Protein AF-A0A954P7A6-F1 (afdb_monomer_lite)

pLDDT: mean 87.01, std 13.82, range [42.19, 97.94]

Radius of gyration: 20.1 Å; chains: 1; bounding box: 45×24×62 Å

Foldseek 3Di:
DDDDPPPVLVVQQDALQVQLQVQLVVLLVVLVVLLVCLVPPDPVVNQVVVCVVVPPDRCVVPDDSDDPPVVSVVVSVCSSNVRSVVRSVVSVVSNVVSPPDD

Secondary structure (DSSP, 8-state):
------HHHHHTPPPHHHHHHHHHHHHHHHHHHHHHHHHHS-HHHHHHHHHHHSTT---TTT--S---HHHHHHHHHHHHHHHHHHHHHHHHHHHHHTS---

Structure (mmCIF, N/CA/C/O backbone):
data_AF-A0A954P7A6-F1
#
_entry.id   AF-A0A954P7A6-F1
#
loop_
_atom_site.group_PDB
_atom_site.id
_atom_site.type_symbol
_atom_site.label_atom_id
_atom_site.label_alt_id
_atom_site.label_comp_id
_atom_site.label_asym_id
_atom_site.label_entity_id
_atom_site.label_seq_id
_atom_site.pdbx_PDB_ins_code
_atom_site.Cartn_x
_atom_site.Cartn_y
_atom_site.Cartn_z
_atom_site.occupancy
_atom_site.B_iso_or_equiv
_atom_site.auth_seq_id
_atom_site.auth_comp_id
_atom_site.auth_asym_id
_atom_site.auth_atom_id
_atom_site.pdbx_PDB_model_num
ATOM 1 N N . MET A 1 1 ? 24.687 7.520 -44.268 1.00 42.19 1 MET A N 1
ATOM 2 C CA . MET A 1 1 ? 23.762 6.451 -43.843 1.00 42.19 1 MET A CA 1
ATOM 3 C C . MET A 1 1 ? 23.783 6.420 -42.325 1.00 42.19 1 MET A C 1
ATOM 5 O O . MET A 1 1 ? 24.667 5.797 -41.760 1.00 42.19 1 MET A O 1
ATOM 9 N N . ASP A 1 2 ? 22.887 7.163 -41.678 1.00 47.62 2 ASP A N 1
ATOM 10 C CA . ASP A 1 2 ? 22.708 7.125 -40.222 1.00 47.62 2 ASP A CA 1
ATOM 11 C C . ASP A 1 2 ? 21.307 6.573 -39.965 1.00 47.62 2 ASP A C 1
ATOM 13 O O . ASP A 1 2 ? 20.300 7.267 -40.091 1.00 47.62 2 ASP A O 1
ATOM 17 N N . ASN A 1 3 ? 21.246 5.257 -39.781 1.00 54.75 3 ASN A N 1
ATOM 18 C CA . ASN A 1 3 ? 20.009 4.531 -39.558 1.00 54.75 3 ASN A CA 1
ATOM 19 C C . ASN A 1 3 ? 19.964 4.210 -38.067 1.00 54.75 3 ASN A C 1
ATOM 21 O O . ASN A 1 3 ? 20.466 3.179 -37.622 1.00 54.75 3 ASN A O 1
ATOM 25 N N . LYS A 1 4 ? 19.418 5.142 -37.284 1.00 49.25 4 LYS A N 1
ATOM 26 C CA . LYS A 1 4 ? 19.265 5.005 -35.838 1.00 49.25 4 LYS A CA 1
ATOM 27 C C . LYS A 1 4 ? 17.823 4.606 -35.491 1.00 49.25 4 LYS A C 1
ATOM 29 O O . LYS A 1 4 ? 17.022 5.483 -35.173 1.00 49.25 4 LYS A O 1
ATOM 34 N N . PRO A 1 5 ? 17.452 3.312 -35.454 1.00 54.59 5 PRO A N 1
ATOM 35 C CA . PRO A 1 5 ? 16.194 2.892 -34.850 1.00 54.59 5 PRO A CA 1
ATOM 36 C C . PRO A 1 5 ? 16.406 2.697 -33.338 1.00 54.59 5 PRO A C 1
ATOM 38 O O . PRO A 1 5 ? 16.395 1.576 -32.844 1.00 54.59 5 PRO A O 1
ATOM 41 N N . THR A 1 6 ? 16.653 3.767 -32.571 1.00 56.41 6 THR A N 1
ATOM 42 C CA . THR A 1 6 ? 16.922 3.646 -31.106 1.00 56.41 6 THR A CA 1
ATOM 43 C C . THR A 1 6 ? 15.838 4.252 -30.213 1.00 56.41 6 THR A C 1
ATOM 45 O O . THR A 1 6 ? 15.925 4.202 -28.986 1.00 56.41 6 THR A O 1
ATOM 48 N N . ASN A 1 7 ? 14.797 4.820 -30.814 1.00 56.72 7 ASN A N 1
ATOM 49 C CA . ASN A 1 7 ? 13.897 5.743 -30.129 1.00 56.72 7 ASN A CA 1
ATOM 50 C C . ASN A 1 7 ? 12.714 4.994 -29.496 1.00 56.72 7 ASN A C 1
ATOM 52 O O . ASN A 1 7 ? 12.309 5.322 -28.389 1.00 56.72 7 ASN A O 1
ATOM 56 N N . ALA A 1 8 ? 12.193 3.964 -30.171 1.00 55.81 8 ALA A N 1
ATOM 57 C CA . ALA A 1 8 ? 10.956 3.292 -29.765 1.00 55.81 8 ALA A CA 1
ATOM 58 C C . ALA A 1 8 ? 11.153 2.239 -28.655 1.00 55.81 8 ALA A C 1
ATOM 60 O O . ALA A 1 8 ? 10.313 2.095 -27.769 1.00 55.81 8 ALA A O 1
ATOM 61 N N . PHE A 1 9 ? 12.277 1.513 -28.656 1.00 56.31 9 PHE A N 1
ATOM 62 C CA . PHE A 1 9 ? 12.554 0.498 -27.626 1.00 56.31 9 PHE A CA 1
ATOM 63 C C . PHE A 1 9 ? 12.978 1.107 -26.283 1.00 56.31 9 PHE A C 1
ATOM 65 O O . PHE A 1 9 ? 12.717 0.527 -25.230 1.00 56.31 9 PHE A O 1
ATOM 72 N N . THR A 1 10 ? 13.597 2.289 -26.301 1.00 59.00 10 THR A N 1
ATOM 73 C CA . THR A 1 10 ? 13.986 3.006 -25.078 1.00 59.00 10 THR A CA 1
ATOM 74 C C . THR A 1 10 ? 12.764 3.597 -24.369 1.00 59.00 10 THR A C 1
ATOM 76 O O . THR A 1 10 ? 12.712 3.582 -23.142 1.00 59.00 10 THR A O 1
ATOM 79 N N . SER A 1 11 ? 11.751 4.050 -25.120 1.00 60.44 11 SER A N 1
ATOM 80 C CA . SER A 1 11 ? 10.515 4.612 -24.558 1.00 60.44 11 SER A CA 1
ATOM 81 C C . SER A 1 11 ? 9.581 3.576 -23.927 1.00 60.44 11 SER A C 1
ATOM 83 O O . SER A 1 11 ? 8.773 3.947 -23.084 1.00 60.44 11 SER A O 1
ATOM 85 N N . LEU A 1 12 ? 9.685 2.293 -24.298 1.00 72.81 12 LEU A N 1
ATOM 86 C CA . LEU A 1 12 ? 8.866 1.223 -23.708 1.00 72.81 12 LEU A CA 1
ATOM 87 C C . LEU A 1 12 ? 9.456 0.626 -22.420 1.00 72.81 12 LEU A C 1
ATOM 89 O O . LEU A 1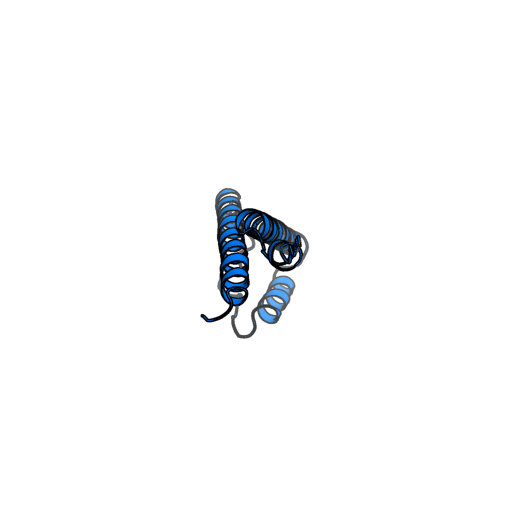 12 ? 8.781 -0.143 -21.742 1.00 72.81 12 LEU A O 1
ATOM 93 N N . ARG A 1 13 ? 10.705 0.951 -22.058 1.00 82.62 13 ARG A N 1
ATOM 94 C CA . ARG A 1 13 ? 11.308 0.426 -20.826 1.00 82.62 13 ARG A CA 1
ATOM 95 C C . ARG A 1 13 ? 10.746 1.128 -19.598 1.00 82.62 13 ARG A C 1
ATOM 97 O O . ARG A 1 13 ? 10.957 2.325 -19.394 1.00 82.62 13 ARG A O 1
ATOM 104 N N . LEU A 1 14 ? 10.128 0.356 -18.712 1.00 89.81 14 LEU A N 1
ATOM 105 C CA . LEU A 1 14 ? 9.699 0.856 -17.412 1.00 89.81 14 LEU A CA 1
ATOM 106 C C . LEU A 1 14 ? 10.888 0.834 -16.452 1.00 89.81 14 LEU A C 1
ATOM 108 O O . LEU A 1 14 ? 11.593 -0.163 -16.315 1.00 89.81 14 LEU A O 1
ATOM 112 N N . SER A 1 15 ? 11.123 1.940 -15.757 1.00 93.06 15 SER A N 1
ATOM 113 C CA . SER A 1 15 ? 12.137 1.991 -14.701 1.00 93.06 15 SER A CA 1
ATOM 114 C C . SER A 1 15 ? 11.611 1.281 -13.444 1.00 93.06 15 SER A C 1
ATOM 116 O O . SER A 1 15 ? 10.595 1.735 -12.902 1.00 93.06 15 SER A O 1
ATOM 118 N N . PRO A 1 16 ? 12.306 0.260 -12.919 1.00 93.06 16 PRO A N 1
ATOM 119 C CA . PRO A 1 16 ? 11.850 -0.458 -11.729 1.00 93.06 16 PRO A CA 1
ATOM 120 C C . PRO A 1 16 ? 11.679 0.445 -10.511 1.00 93.06 16 PRO A C 1
ATOM 122 O O . PRO A 1 16 ? 10.653 0.383 -9.850 1.00 93.06 16 PRO A O 1
ATOM 125 N N . ILE A 1 17 ? 12.621 1.367 -10.285 1.00 94.12 17 ILE A N 1
ATOM 126 C CA . ILE A 1 17 ? 12.589 2.271 -9.127 1.00 94.12 17 ILE A CA 1
ATOM 127 C C . ILE A 1 17 ? 11.378 3.207 -9.177 1.00 94.12 17 ILE A C 1
ATOM 129 O O . ILE A 1 17 ? 10.671 3.325 -8.182 1.00 94.12 17 ILE A O 1
ATOM 133 N N . ARG A 1 18 ? 11.107 3.862 -10.320 1.00 93.88 18 ARG A N 1
ATOM 134 C CA . ARG A 1 18 ? 9.963 4.790 -10.403 1.00 93.88 18 ARG A CA 1
ATOM 135 C C . ARG A 1 18 ? 8.638 4.039 -10.270 1.00 93.88 18 ARG A C 1
ATOM 137 O O . ARG A 1 18 ? 7.781 4.496 -9.529 1.00 93.88 18 ARG A O 1
ATOM 144 N N . LEU A 1 19 ? 8.491 2.879 -10.925 1.00 95.75 19 LEU A N 1
ATOM 145 C CA . LEU A 1 19 ? 7.253 2.097 -10.829 1.00 95.75 19 LEU A CA 1
ATOM 146 C C . LEU A 1 19 ? 7.050 1.528 -9.421 1.00 95.75 19 LEU A C 1
ATOM 148 O O . LEU A 1 19 ? 5.942 1.588 -8.898 1.00 95.75 19 LEU A O 1
ATOM 152 N N . GLY A 1 20 ? 8.119 1.038 -8.791 1.00 96.38 20 GLY A N 1
ATOM 153 C CA . GLY A 1 20 ? 8.105 0.613 -7.398 1.00 96.38 20 GLY A CA 1
ATOM 154 C C . GLY A 1 20 ? 7.682 1.745 -6.467 1.00 96.38 20 GLY A C 1
ATOM 155 O O . GLY A 1 20 ? 6.718 1.595 -5.726 1.00 96.38 20 GLY A O 1
ATOM 156 N N . LEU A 1 21 ? 8.320 2.914 -6.552 1.00 96.62 21 LEU A N 1
ATOM 157 C CA . LEU A 1 21 ? 7.967 4.057 -5.707 1.00 96.62 21 LEU A CA 1
ATOM 158 C C . LEU A 1 21 ? 6.494 4.469 -5.881 1.00 96.62 21 LEU A C 1
ATOM 160 O O . LEU A 1 21 ? 5.795 4.677 -4.892 1.00 96.62 21 LEU A O 1
ATOM 164 N N . SER A 1 22 ? 6.004 4.536 -7.124 1.00 97.06 22 SER A N 1
ATOM 165 C CA . SER A 1 22 ? 4.604 4.864 -7.421 1.00 97.06 22 SER A CA 1
ATOM 166 C C . SER A 1 22 ? 3.628 3.822 -6.875 1.00 97.06 22 SER A C 1
ATOM 168 O O . SER A 1 22 ? 2.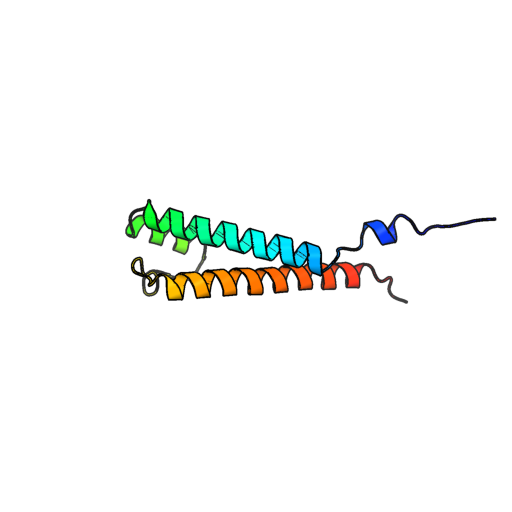612 4.185 -6.282 1.00 97.06 22 SER A O 1
ATOM 170 N N . PHE A 1 23 ? 3.923 2.531 -7.038 1.00 97.50 23 PHE A N 1
ATOM 171 C CA . PHE A 1 23 ? 3.047 1.465 -6.556 1.00 97.50 23 PHE A CA 1
ATOM 172 C C . PHE A 1 23 ? 3.051 1.382 -5.023 1.00 97.50 23 PHE A C 1
ATOM 174 O O . PHE A 1 23 ? 1.991 1.263 -4.414 1.00 97.50 23 PHE A O 1
ATOM 181 N N . GLY A 1 24 ? 4.214 1.541 -4.386 1.00 96.75 24 GLY A N 1
ATOM 182 C CA . GLY A 1 24 ? 4.330 1.643 -2.930 1.00 96.75 24 GLY A CA 1
ATOM 183 C C . GLY A 1 24 ? 3.551 2.835 -2.369 1.00 96.75 24 GLY A C 1
ATOM 184 O O . GLY A 1 24 ? 2.776 2.675 -1.427 1.00 96.75 24 GLY A O 1
ATOM 185 N N . ALA A 1 25 ? 3.682 4.018 -2.980 1.00 97.44 25 ALA A N 1
ATOM 186 C CA . ALA A 1 25 ? 2.920 5.207 -2.590 1.00 97.44 25 ALA A CA 1
ATOM 187 C C . ALA A 1 25 ? 1.404 5.014 -2.776 1.00 97.44 25 ALA A C 1
ATOM 189 O O . ALA A 1 25 ? 0.619 5.415 -1.920 1.00 97.44 25 ALA A O 1
ATOM 190 N N . THR A 1 26 ? 0.986 4.342 -3.851 1.00 97.69 26 THR A N 1
ATOM 191 C CA . THR A 1 26 ? -0.426 3.983 -4.068 1.00 97.69 26 THR A CA 1
ATOM 192 C C . THR A 1 26 ? -0.928 3.035 -2.975 1.00 97.69 26 THR A C 1
ATOM 194 O O . THR A 1 26 ? -2.020 3.230 -2.447 1.00 97.69 26 THR A O 1
ATOM 197 N N . GLY A 1 27 ? -0.109 2.058 -2.572 1.00 97.00 27 GLY A N 1
ATOM 198 C CA . GLY A 1 27 ? -0.405 1.169 -1.448 1.00 97.00 27 GLY A CA 1
ATOM 199 C C . GLY A 1 27 ? -0.588 1.921 -0.126 1.00 97.00 27 GLY A C 1
ATOM 200 O O . GLY A 1 27 ? -1.525 1.636 0.613 1.00 97.00 27 GLY A O 1
ATOM 201 N N . VAL A 1 28 ? 0.242 2.934 0.141 1.00 97.19 28 VAL A N 1
ATOM 202 C CA . VAL A 1 28 ? 0.091 3.831 1.303 1.00 97.19 28 VAL A CA 1
ATOM 203 C C . VAL A 1 28 ? -1.242 4.574 1.268 1.00 97.19 28 VAL A C 1
ATOM 205 O O . VAL A 1 28 ? -1.955 4.588 2.268 1.00 97.19 28 VAL A O 1
ATOM 208 N N . VAL A 1 29 ? -1.614 5.153 0.123 1.00 97.56 29 VAL A N 1
ATOM 209 C CA . VAL A 1 29 ? -2.907 5.841 -0.031 1.00 97.56 29 VAL A CA 1
ATOM 210 C C . VAL A 1 29 ? -4.069 4.882 0.230 1.00 97.56 29 VAL A C 1
ATOM 212 O O . VAL A 1 29 ? -4.994 5.228 0.960 1.00 97.56 29 VAL A O 1
ATOM 215 N N . PHE A 1 30 ? -4.004 3.663 -0.307 1.00 95.38 30 PHE A N 1
ATOM 216 C CA . PHE A 1 30 ? -5.027 2.644 -0.085 1.00 95.38 30 PHE A CA 1
ATOM 217 C C . PHE A 1 30 ? -5.117 2.215 1.389 1.00 95.38 30 PHE A C 1
ATOM 219 O O . PHE A 1 30 ? -6.212 2.093 1.931 1.00 95.38 30 PHE A O 1
ATOM 226 N N . TYR A 1 31 ? -3.979 2.066 2.072 1.00 94.50 31 TYR A N 1
ATOM 227 C CA . TYR A 1 31 ? -3.938 1.766 3.504 1.00 94.50 31 TYR A CA 1
ATOM 228 C C . TYR A 1 31 ? -4.595 2.872 4.340 1.00 94.50 31 TYR A C 1
ATOM 230 O O . TYR A 1 31 ? -5.413 2.595 5.217 1.00 94.50 31 TYR A O 1
ATOM 238 N N . LEU A 1 32 ? -4.280 4.137 4.047 1.00 94.88 32 LEU A N 1
ATOM 239 C CA . LEU A 1 32 ? -4.898 5.283 4.718 1.00 94.88 32 LEU A CA 1
ATOM 240 C C . LEU A 1 32 ? -6.402 5.365 4.433 1.00 94.88 32 LEU A C 1
ATOM 242 O O . LEU A 1 32 ? -7.173 5.676 5.339 1.00 94.88 32 LEU A O 1
ATOM 246 N N . ALA A 1 33 ? -6.829 5.040 3.210 1.00 94.31 33 ALA A N 1
ATOM 247 C CA . ALA A 1 33 ? -8.244 4.935 2.874 1.00 94.31 33 ALA A CA 1
ATOM 248 C C . ALA A 1 33 ? -8.938 3.858 3.723 1.00 94.31 33 ALA A C 1
ATOM 250 O O . ALA A 1 33 ? -9.972 4.148 4.316 1.00 94.31 33 ALA A O 1
ATOM 251 N N . CYS A 1 34 ? -8.336 2.672 3.884 1.00 91.94 34 CYS A N 1
ATOM 252 C CA . CYS A 1 34 ? -8.845 1.635 4.790 1.00 91.94 34 CYS A CA 1
ATOM 253 C C . CYS A 1 34 ? -8.963 2.130 6.238 1.00 91.94 34 CYS A C 1
ATOM 255 O O . CYS A 1 34 ? -9.990 1.906 6.881 1.00 91.94 34 CYS A O 1
ATOM 257 N N . MET A 1 35 ? -7.946 2.826 6.759 1.00 91.75 35 MET A N 1
ATOM 258 C CA . MET A 1 35 ? -8.006 3.401 8.110 1.00 91.75 35 MET A CA 1
ATOM 259 C C . MET A 1 35 ? -9.155 4.403 8.250 1.00 91.75 35 MET A C 1
ATOM 261 O O . MET A 1 35 ? -9.885 4.367 9.238 1.00 91.75 35 MET A O 1
ATOM 265 N N . LEU A 1 36 ? -9.341 5.275 7.256 1.00 93.00 36 LEU A N 1
ATOM 266 C CA . LEU A 1 36 ? -10.428 6.248 7.250 1.00 93.00 36 LEU A CA 1
ATOM 267 C C . LEU A 1 36 ? -11.795 5.558 7.193 1.00 93.00 36 LEU A C 1
ATOM 269 O O . LEU A 1 36 ? -12.685 5.917 7.959 1.00 93.00 36 LEU A O 1
ATOM 273 N N . THR A 1 37 ? -11.954 4.537 6.347 1.00 92.06 37 THR A N 1
ATOM 274 C CA . THR A 1 37 ? -13.172 3.719 6.289 1.00 92.06 37 THR A CA 1
ATOM 275 C C . THR A 1 37 ? -13.479 3.107 7.653 1.00 92.06 37 THR A C 1
ATOM 277 O O . THR A 1 37 ? -14.609 3.213 8.116 1.00 92.06 37 THR A O 1
ATOM 280 N N . MET A 1 38 ? -12.481 2.552 8.343 1.00 90.75 38 MET A N 1
ATOM 281 C CA . MET A 1 38 ? -12.658 1.988 9.688 1.00 90.75 38 MET A CA 1
ATOM 282 C C . MET A 1 38 ? -13.004 3.033 10.758 1.00 90.75 38 MET A C 1
ATOM 284 O O . MET A 1 38 ? -13.590 2.677 11.778 1.00 90.75 38 MET A O 1
ATOM 288 N N . ALA A 1 39 ? -12.659 4.305 10.542 1.00 89.94 39 ALA A N 1
ATOM 289 C CA . ALA A 1 39 ? -12.975 5.394 11.463 1.00 89.94 39 ALA A CA 1
ATOM 290 C C . ALA A 1 39 ? -14.402 5.944 11.286 1.00 89.94 39 ALA A C 1
ATOM 292 O O . ALA A 1 39 ? -14.997 6.409 12.256 1.00 89.94 39 ALA A O 1
ATOM 293 N N . ILE A 1 40 ? -14.944 5.912 10.063 1.00 93.88 40 ILE A N 1
ATOM 294 C CA . ILE A 1 40 ? -16.253 6.507 9.737 1.00 93.88 40 ILE A CA 1
ATOM 295 C C . ILE A 1 40 ? -17.376 5.473 9.607 1.00 93.88 40 ILE A C 1
ATOM 297 O O . ILE A 1 40 ? -18.537 5.798 9.847 1.00 93.88 40 ILE A O 1
ATOM 301 N N . VAL A 1 41 ? -17.056 4.241 9.201 1.00 93.00 41 VAL A N 1
ATOM 302 C CA . VAL A 1 41 ? -18.044 3.198 8.906 1.00 93.00 41 VAL A CA 1
ATOM 303 C C . VAL A 1 41 ? -18.256 2.303 10.134 1.00 93.00 41 VAL A C 1
ATOM 305 O O . VAL A 1 41 ? -17.285 1.826 10.723 1.00 93.00 41 VAL A O 1
ATOM 308 N N . PRO A 1 42 ? -19.514 2.001 10.512 1.00 92.75 42 PRO A N 1
ATOM 309 C CA . PRO A 1 42 ? -19.820 1.015 11.543 1.00 92.75 42 PRO A CA 1
ATOM 310 C C . PRO A 1 42 ? -19.191 -0.355 11.265 1.00 92.75 42 PRO A C 1
ATOM 312 O O . PRO A 1 42 ? -19.227 -0.855 10.140 1.00 92.75 42 PRO A O 1
ATOM 315 N N . HIS A 1 43 ? -18.712 -1.020 12.318 1.00 90.69 43 HIS A N 1
ATOM 316 C CA . HIS A 1 43 ? -17.997 -2.299 12.222 1.00 90.69 43 HIS A CA 1
ATOM 317 C C . HIS A 1 43 ? -18.719 -3.362 11.371 1.00 90.69 43 HIS A C 1
ATOM 319 O O . HIS A 1 43 ? -18.107 -3.988 10.512 1.00 90.69 43 HIS A O 1
ATOM 325 N N . ALA A 1 44 ? -20.035 -3.524 11.548 1.00 91.12 44 ALA A N 1
ATOM 326 C CA . ALA A 1 44 ? -20.825 -4.497 10.789 1.00 91.12 44 ALA A CA 1
ATOM 327 C C . ALA A 1 44 ? -20.828 -4.226 9.271 1.00 91.12 44 ALA A C 1
ATO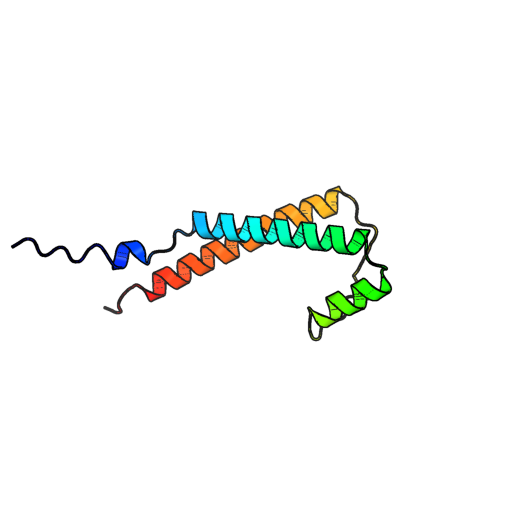M 329 O O . ALA A 1 44 ? -20.823 -5.159 8.475 1.00 91.12 44 ALA A O 1
ATOM 330 N N . GLN A 1 45 ? -20.808 -2.956 8.865 1.00 92.31 45 GLN A N 1
ATOM 331 C CA . GLN A 1 45 ? -20.786 -2.563 7.453 1.00 92.31 45 GLN A CA 1
ATOM 332 C C . GLN A 1 45 ? -19.376 -2.702 6.866 1.00 92.31 45 GLN A C 1
ATOM 334 O O . GLN A 1 45 ? -19.229 -3.134 5.724 1.00 92.31 45 GLN A O 1
ATOM 339 N N . ALA A 1 46 ? -18.340 -2.420 7.664 1.00 92.19 46 ALA A N 1
ATOM 340 C CA . ALA A 1 46 ? -16.954 -2.674 7.282 1.00 92.19 46 ALA A CA 1
ATOM 341 C C . ALA A 1 46 ? -16.698 -4.170 7.015 1.00 92.19 46 ALA A C 1
ATOM 343 O O . ALA A 1 46 ? -16.050 -4.509 6.028 1.00 92.19 46 ALA A O 1
ATOM 344 N N . LEU A 1 47 ? -17.269 -5.069 7.828 1.00 93.00 47 LEU A N 1
ATOM 345 C CA . LEU A 1 47 ? -17.190 -6.518 7.603 1.00 93.00 47 LEU A CA 1
ATOM 346 C C . LEU A 1 47 ? -17.783 -6.932 6.252 1.00 93.00 47 LEU A C 1
ATOM 348 O O . LEU A 1 47 ? -17.145 -7.670 5.505 1.00 93.00 47 LEU A O 1
ATOM 352 N N . VAL A 1 48 ? -18.973 -6.429 5.909 1.00 92.12 48 VAL A N 1
ATOM 353 C CA . VAL A 1 48 ? -19.615 -6.721 4.615 1.00 92.12 48 VAL A CA 1
ATOM 354 C C . VAL A 1 48 ? -18.756 -6.223 3.454 1.00 92.12 48 VAL A C 1
ATOM 356 O O . VAL A 1 48 ? -18.579 -6.948 2.476 1.00 92.12 48 VAL A O 1
ATOM 359 N N . LEU A 1 49 ? -18.191 -5.017 3.567 1.00 91.56 49 LEU A N 1
ATOM 360 C CA . LEU A 1 49 ? -17.314 -4.452 2.544 1.00 91.56 49 LEU A CA 1
ATOM 361 C C . LEU A 1 49 ? -16.082 -5.334 2.316 1.00 91.56 49 LEU A C 1
ATOM 363 O O . LEU A 1 49 ? -15.842 -5.765 1.189 1.00 91.56 49 LEU A O 1
ATOM 367 N N . TYR A 1 50 ? -15.325 -5.646 3.369 1.00 90.44 50 TYR A N 1
ATOM 368 C CA . TYR A 1 50 ? -14.094 -6.426 3.232 1.00 90.44 50 TYR A CA 1
ATOM 369 C C . TYR A 1 50 ? -14.348 -7.871 2.802 1.00 90.44 50 TYR A C 1
ATOM 371 O O . TYR A 1 50 ? -13.628 -8.358 1.936 1.00 90.44 50 TYR A O 1
ATOM 379 N N . ASN A 1 51 ? -15.396 -8.525 3.310 1.00 91.75 51 ASN A N 1
ATOM 380 C CA . ASN A 1 51 ? -15.786 -9.863 2.849 1.00 91.75 51 ASN A CA 1
ATOM 381 C C . ASN A 1 51 ? -16.217 -9.865 1.373 1.00 91.75 51 ASN A C 1
ATOM 383 O O . ASN A 1 51 ? -15.998 -10.843 0.662 1.00 91.75 51 ASN A O 1
ATOM 387 N N . SER A 1 52 ? -16.790 -8.760 0.885 1.00 91.56 52 SER A N 1
ATOM 388 C CA . SER A 1 52 ? -17.133 -8.606 -0.536 1.00 91.56 52 SER A CA 1
ATOM 389 C C . SER A 1 52 ? -15.897 -8.352 -1.405 1.00 91.56 52 SER A C 1
ATOM 391 O O . SER A 1 52 ? -15.837 -8.829 -2.535 1.00 91.56 52 SER A O 1
ATOM 393 N N . MET A 1 53 ? -14.904 -7.619 -0.887 1.00 90.19 53 MET A N 1
ATOM 394 C CA . MET A 1 53 ? -13.635 -7.363 -1.582 1.00 90.19 53 MET A CA 1
ATOM 395 C C . MET A 1 53 ? -12.732 -8.602 -1.624 1.00 90.19 53 MET A C 1
ATOM 397 O O . MET A 1 53 ? -12.056 -8.839 -2.623 1.00 90.19 53 MET A O 1
ATOM 401 N N . LEU A 1 54 ? -12.718 -9.391 -0.549 1.00 89.81 54 LEU A N 1
ATOM 402 C CA . LEU A 1 54 ? -11.874 -10.570 -0.372 1.00 89.81 54 LEU A CA 1
ATOM 403 C C . LEU A 1 54 ? -12.703 -11.843 -0.554 1.00 89.81 54 LEU A C 1
ATOM 405 O O . LEU A 1 54 ? -12.963 -12.580 0.394 1.00 89.81 54 LEU A O 1
ATOM 409 N N . HIS A 1 55 ? -13.137 -12.090 -1.791 1.00 83.81 55 HIS A N 1
ATOM 410 C CA . HIS A 1 55 ? -13.996 -13.226 -2.117 1.00 83.81 55 HIS A CA 1
ATOM 411 C C . HIS A 1 55 ? -13.460 -14.549 -1.533 1.00 83.81 55 HIS A C 1
ATOM 413 O O . HIS A 1 55 ? -12.364 -14.989 -1.876 1.00 83.81 55 HIS A O 1
ATOM 419 N N . GLY A 1 56 ? -14.245 -15.183 -0.656 1.00 85.56 56 GLY A N 1
ATOM 420 C CA . GLY A 1 56 ? -13.899 -16.460 -0.018 1.00 85.56 56 GLY A CA 1
ATOM 421 C C . GLY A 1 56 ? -13.042 -16.359 1.250 1.00 85.56 56 GLY A C 1
ATOM 422 O O . GLY A 1 56 ? -12.672 -17.394 1.800 1.00 85.56 56 GLY A O 1
ATOM 423 N N . PHE A 1 57 ? -12.743 -15.153 1.737 1.00 89.88 57 PHE A N 1
ATOM 424 C CA . PHE A 1 57 ? -11.968 -14.933 2.956 1.00 89.88 57 PHE A CA 1
ATOM 425 C C . PHE A 1 57 ? -12.793 -14.152 3.982 1.00 89.88 57 PHE A C 1
ATOM 427 O O . PHE A 1 57 ? -12.975 -12.943 3.847 1.00 89.88 57 PHE A O 1
ATOM 434 N N . ASP A 1 58 ? -13.299 -14.851 5.004 1.00 91.56 58 ASP A N 1
ATOM 435 C CA . ASP A 1 58 ? -14.054 -14.216 6.086 1.00 91.56 58 ASP A CA 1
ATOM 436 C C . ASP A 1 58 ? -13.116 -13.451 7.030 1.00 91.56 58 ASP A C 1
ATOM 438 O O . ASP A 1 58 ? -12.306 -14.046 7.745 1.00 91.56 58 ASP A O 1
ATOM 442 N N . VAL A 1 59 ? -13.238 -12.123 7.043 1.00 90.50 59 VAL A N 1
ATOM 443 C CA . VAL A 1 59 ? -12.441 -11.235 7.897 1.00 90.50 59 VAL A CA 1
ATOM 444 C C . VAL A 1 59 ? -13.024 -11.047 9.298 1.00 90.50 59 VAL A C 1
ATOM 446 O O . VAL A 1 59 ?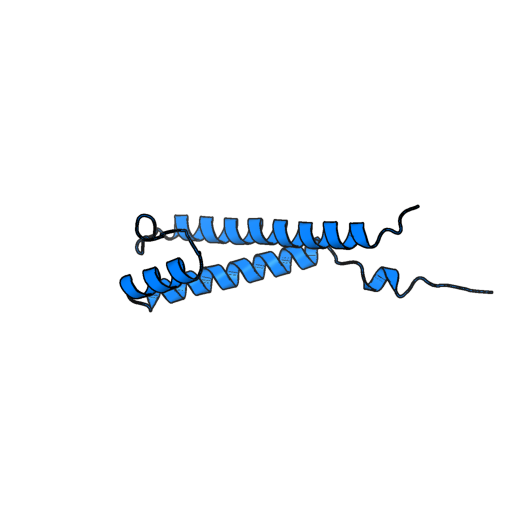 -12.351 -10.472 10.153 1.00 90.50 59 VAL A O 1
ATOM 449 N N . THR A 1 60 ? -14.237 -11.539 9.572 1.00 90.88 60 THR A N 1
ATOM 450 C CA . THR A 1 60 ? -14.906 -11.417 10.882 1.00 90.88 60 THR A CA 1
ATOM 451 C C . THR A 1 60 ? -14.026 -11.793 12.082 1.00 90.88 60 THR A C 1
ATOM 453 O O . THR A 1 60 ? -14.012 -11.027 13.046 1.00 90.88 60 THR A O 1
ATOM 456 N N . PRO A 1 61 ? -13.252 -12.899 12.070 1.00 90.12 61 PRO A N 1
ATOM 457 C CA . PRO A 1 61 ? -12.444 -13.279 13.231 1.00 90.12 61 PRO A CA 1
ATOM 458 C C . PRO A 1 61 ? -11.184 -12.425 13.434 1.00 90.12 61 PRO A C 1
ATOM 460 O O . PRO A 1 61 ? -10.591 -12.472 14.511 1.00 90.12 61 PRO A O 1
ATOM 463 N N . ILE A 1 62 ? -10.746 -11.670 12.423 1.00 89.88 62 ILE A N 1
ATOM 464 C CA . ILE A 1 62 ? -9.455 -10.964 12.434 1.00 89.88 62 ILE A CA 1
ATOM 465 C C . ILE A 1 62 ? -9.583 -9.440 12.363 1.00 89.88 62 ILE A C 1
ATOM 467 O O . ILE A 1 62 ? -8.632 -8.739 12.711 1.00 89.88 62 ILE A O 1
ATOM 471 N N . LEU A 1 63 ? -10.726 -8.910 11.916 1.00 88.00 63 LEU A N 1
ATOM 472 C CA . LEU A 1 63 ? -10.928 -7.474 11.783 1.00 88.00 63 LEU A CA 1
ATOM 473 C C . LEU A 1 63 ? -11.056 -6.846 13.174 1.00 88.00 63 LEU A C 1
ATOM 475 O O . LEU A 1 63 ? -12.025 -7.063 13.896 1.00 88.00 63 LEU A O 1
ATOM 479 N N . ARG A 1 64 ? -10.054 -6.052 13.552 1.00 86.69 64 ARG A N 1
ATOM 480 C CA . ARG A 1 64 ? -10.004 -5.346 14.835 1.00 86.69 64 ARG A CA 1
ATOM 481 C C . ARG A 1 64 ? -10.014 -3.848 14.573 1.00 86.69 64 ARG A C 1
ATOM 483 O O . ARG A 1 64 ? -9.185 -3.340 13.828 1.00 86.69 64 ARG A O 1
ATOM 490 N N . THR A 1 65 ? -10.941 -3.137 15.203 1.00 82.25 65 THR A N 1
ATOM 491 C CA . THR A 1 65 ? -11.048 -1.668 15.124 1.00 82.25 65 THR A CA 1
ATOM 492 C C . THR A 1 65 ? -10.071 -0.962 16.061 1.00 82.25 65 THR A C 1
ATOM 494 O O . THR A 1 65 ? -9.688 0.178 15.817 1.00 82.25 65 THR A O 1
ATOM 497 N N . SER A 1 66 ? -9.638 -1.639 17.125 1.00 83.31 66 SER A N 1
ATOM 498 C CA . SER A 1 66 ? -8.682 -1.127 18.104 1.00 83.31 66 SER A CA 1
ATOM 499 C C . SER A 1 66 ? -7.276 -1.656 17.805 1.00 83.31 66 SER A C 1
ATOM 501 O O . SER A 1 66 ? -6.882 -2.708 18.317 1.00 83.31 66 SER A O 1
ATOM 503 N N . VAL A 1 67 ? -6.525 -0.938 16.971 1.00 84.75 67 VAL A N 1
ATOM 504 C CA . VAL A 1 67 ? -5.124 -1.256 16.658 1.00 84.75 67 VAL A CA 1
ATOM 505 C C . VAL A 1 67 ? -4.223 -0.153 17.222 1.00 84.75 67 VAL A C 1
ATOM 507 O O . VAL A 1 67 ? -4.488 1.026 16.971 1.00 84.75 67 VAL A O 1
ATOM 510 N N . PRO A 1 68 ? -3.166 -0.487 17.984 1.00 90.81 68 PRO A N 1
ATOM 511 C CA . PRO A 1 68 ? -2.186 0.494 18.434 1.00 90.81 68 PRO A CA 1
ATOM 512 C C . PRO A 1 68 ? -1.553 1.243 17.256 1.00 90.81 68 PRO A C 1
ATOM 514 O O . PRO A 1 68 ? -1.225 0.647 16.231 1.00 90.81 68 PRO A O 1
ATOM 517 N N . ILE A 1 69 ? -1.293 2.543 17.424 1.00 88.94 69 ILE A N 1
ATOM 518 C CA . ILE A 1 69 ? -0.701 3.387 16.368 1.00 88.94 69 ILE A CA 1
ATOM 519 C C . ILE A 1 69 ? 0.631 2.805 15.859 1.00 88.94 69 ILE A C 1
ATOM 521 O O . ILE A 1 69 ? 0.916 2.875 14.666 1.00 88.94 69 ILE A O 1
ATOM 525 N N . GLY A 1 70 ? 1.426 2.183 16.738 1.00 91.25 70 GLY A N 1
ATOM 526 C CA . GLY A 1 70 ? 2.687 1.538 16.359 1.00 91.25 70 GLY A CA 1
ATOM 527 C C . GLY A 1 70 ? 2.508 0.352 15.405 1.00 91.25 70 GLY A C 1
ATOM 528 O O . GLY A 1 70 ? 3.224 0.254 14.411 1.00 91.25 70 GLY A O 1
ATOM 529 N N . GLU A 1 71 ? 1.520 -0.512 15.652 1.00 91.50 71 GLU A N 1
ATOM 530 C CA . GLU A 1 71 ? 1.191 -1.623 14.748 1.00 91.50 71 GLU A CA 1
ATOM 531 C C . GLU A 1 71 ? 0.669 -1.099 13.406 1.00 91.50 71 GLU A C 1
ATOM 533 O O . GLU A 1 71 ? 1.071 -1.586 12.349 1.00 91.50 71 GLU A O 1
ATOM 538 N N . ALA A 1 72 ? -0.152 -0.044 13.434 1.00 91.50 72 ALA A N 1
ATOM 539 C CA . ALA A 1 72 ? -0.638 0.594 12.217 1.00 91.50 72 ALA A CA 1
ATOM 540 C C . ALA A 1 72 ? 0.501 1.222 11.389 1.00 91.50 72 ALA A C 1
ATOM 542 O O . ALA A 1 72 ? 0.497 1.117 10.163 1.00 91.50 72 ALA A O 1
ATOM 543 N N . ALA A 1 73 ? 1.495 1.835 12.039 1.00 94.25 73 ALA A N 1
ATOM 544 C CA . ALA A 1 73 ? 2.672 2.385 11.369 1.00 94.25 73 ALA A CA 1
ATOM 545 C C . ALA A 1 73 ? 3.531 1.284 10.726 1.00 94.25 73 ALA A C 1
ATOM 547 O O . ALA A 1 73 ? 3.974 1.436 9.586 1.00 94.25 73 ALA A O 1
ATOM 548 N N . LEU A 1 74 ? 3.720 0.152 11.413 1.00 95.94 74 LEU A N 1
ATOM 549 C CA . LEU A 1 74 ? 4.400 -1.014 10.843 1.00 95.94 74 LEU A CA 1
ATOM 550 C C . LEU A 1 74 ? 3.646 -1.568 9.628 1.00 95.94 74 LEU A C 1
ATOM 552 O O . LEU A 1 74 ? 4.271 -1.842 8.604 1.00 95.94 74 LEU A O 1
ATOM 556 N N . GLY A 1 75 ? 2.315 -1.666 9.702 1.00 94.06 75 GLY A N 1
ATOM 557 C CA . GLY A 1 75 ? 1.468 -2.072 8.577 1.00 94.06 75 GLY A CA 1
ATOM 558 C C . GLY A 1 75 ? 1.591 -1.137 7.370 1.00 94.06 75 GLY A C 1
ATOM 559 O O . GLY A 1 75 ? 1.709 -1.602 6.234 1.00 94.06 75 GLY A O 1
ATOM 560 N N . LEU A 1 76 ? 1.654 0.176 7.605 1.00 96.00 76 LEU A N 1
ATOM 561 C CA . LEU A 1 76 ? 1.846 1.180 6.557 1.00 96.00 76 LEU A CA 1
ATOM 562 C C . LEU A 1 76 ? 3.205 1.027 5.855 1.00 96.00 76 LEU A C 1
ATOM 564 O O . LEU A 1 76 ? 3.271 1.010 4.625 1.00 96.00 76 LEU A O 1
ATOM 568 N N . ILE A 1 77 ? 4.284 0.866 6.631 1.00 97.62 77 ILE A N 1
ATOM 569 C CA . ILE A 1 77 ? 5.641 0.650 6.103 1.00 97.62 77 ILE A CA 1
ATOM 570 C C . ILE A 1 77 ? 5.699 -0.662 5.312 1.00 97.62 77 ILE A C 1
ATOM 572 O O . ILE A 1 77 ? 6.210 -0.686 4.192 1.00 97.62 77 ILE A O 1
ATOM 576 N N . ALA A 1 78 ? 5.137 -1.744 5.856 1.00 97.19 78 ALA A N 1
ATOM 577 C CA . ALA A 1 78 ? 5.084 -3.036 5.183 1.00 97.19 78 ALA A CA 1
ATOM 578 C C . ALA A 1 78 ? 4.301 -2.958 3.863 1.00 97.19 78 ALA A C 1
ATOM 580 O O . ALA A 1 78 ? 4.752 -3.497 2.853 1.00 97.19 78 ALA A O 1
ATOM 581 N N . THR A 1 79 ? 3.182 -2.229 3.838 1.00 96.50 79 THR A N 1
ATOM 582 C CA . THR A 1 79 ? 2.382 -2.008 2.623 1.00 96.50 79 THR A CA 1
ATOM 583 C C . THR A 1 79 ? 3.169 -1.225 1.573 1.00 96.50 79 THR A C 1
ATOM 585 O O . THR A 1 79 ? 3.175 -1.606 0.401 1.00 96.50 79 THR A O 1
ATOM 588 N N . PHE A 1 80 ? 3.891 -0.173 1.978 1.00 97.75 80 PHE A N 1
ATOM 589 C CA . PHE A 1 80 ? 4.754 0.591 1.077 1.00 97.75 80 PHE A CA 1
ATOM 590 C C . PHE A 1 80 ? 5.854 -0.280 0.462 1.00 97.75 80 PHE A C 1
ATOM 592 O O . PHE A 1 80 ? 6.046 -0.264 -0.753 1.00 97.75 80 PHE A O 1
ATOM 599 N N . ILE A 1 81 ? 6.561 -1.059 1.287 1.00 97.94 81 ILE A N 1
ATOM 600 C CA . ILE A 1 81 ? 7.654 -1.928 0.835 1.00 97.94 81 ILE A CA 1
ATOM 601 C C . ILE A 1 81 ? 7.113 -3.040 -0.067 1.00 97.94 81 ILE A C 1
ATOM 603 O O . ILE A 1 81 ? 7.626 -3.233 -1.166 1.00 97.94 81 ILE A O 1
ATOM 607 N N . GLY A 1 82 ? 6.060 -3.744 0.358 1.00 97.62 82 GLY A N 1
ATOM 608 C CA . GLY A 1 82 ? 5.443 -4.824 -0.413 1.00 97.62 82 GLY A CA 1
ATOM 609 C C . GLY A 1 82 ? 4.919 -4.339 -1.762 1.00 97.62 82 GLY A C 1
ATOM 610 O O . GLY A 1 82 ? 5.218 -4.936 -2.797 1.00 97.62 82 GLY A O 1
ATOM 611 N N . GLY A 1 83 ? 4.229 -3.196 -1.773 1.00 97.00 83 GLY A N 1
ATOM 612 C CA . GLY A 1 83 ? 3.822 -2.537 -3.005 1.00 97.00 83 GLY A CA 1
ATOM 613 C C . GLY A 1 83 ? 5.019 -2.117 -3.866 1.00 97.00 83 GLY A C 1
ATOM 614 O O . GLY A 1 83 ? 5.047 -2.374 -5.068 1.00 97.00 83 GLY A O 1
ATOM 615 N N . GLY A 1 84 ? 6.050 -1.528 -3.265 1.00 97.38 84 GLY A N 1
ATOM 616 C CA . GLY A 1 84 ? 7.244 -1.105 -3.991 1.00 97.38 84 GLY A CA 1
ATOM 617 C C . GLY A 1 84 ? 7.989 -2.255 -4.661 1.00 97.38 84 GLY A C 1
ATOM 618 O O . GLY A 1 84 ? 8.425 -2.132 -5.811 1.00 97.38 84 GLY A O 1
ATOM 619 N N . LEU A 1 85 ? 8.075 -3.399 -3.984 1.00 97.69 85 LEU A N 1
ATOM 620 C CA . LEU A 1 85 ? 8.624 -4.629 -4.542 1.00 97.69 85 LEU A CA 1
ATOM 621 C C . LEU A 1 85 ? 7.751 -5.149 -5.686 1.00 97.69 85 LEU A C 1
ATOM 623 O O . LEU A 1 85 ? 8.280 -5.414 -6.764 1.00 97.69 85 LEU A O 1
ATOM 627 N N . ALA A 1 86 ? 6.429 -5.217 -5.503 1.00 97.31 86 ALA A N 1
ATOM 628 C CA . ALA A 1 86 ? 5.502 -5.636 -6.553 1.00 97.31 86 ALA A CA 1
ATOM 629 C C . ALA A 1 86 ? 5.619 -4.749 -7.808 1.00 97.31 86 ALA A C 1
ATOM 631 O O . ALA A 1 86 ? 5.798 -5.262 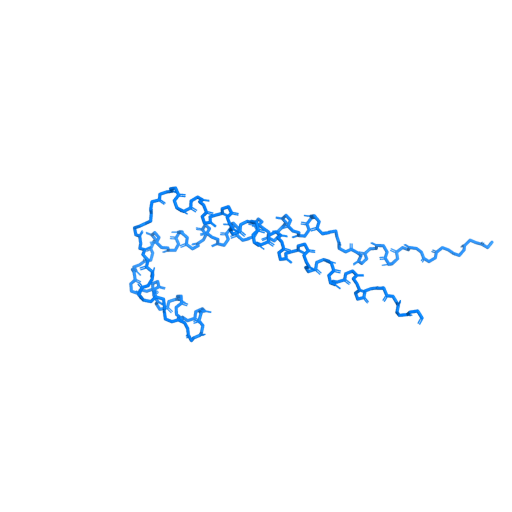-8.911 1.00 97.31 86 ALA A O 1
ATOM 632 N N . GLY A 1 87 ? 5.625 -3.422 -7.647 1.00 96.69 87 GLY A N 1
ATOM 633 C CA . GLY A 1 87 ? 5.829 -2.475 -8.746 1.00 96.69 87 GLY A CA 1
ATOM 634 C C . GLY A 1 87 ? 7.188 -2.645 -9.431 1.00 96.69 87 GLY A C 1
ATOM 635 O O . GLY A 1 87 ? 7.273 -2.670 -10.658 1.00 96.69 87 GLY A O 1
ATOM 636 N N . SER A 1 88 ? 8.260 -2.841 -8.663 1.00 95.69 88 SER A N 1
ATOM 637 C CA . SER A 1 88 ? 9.594 -3.086 -9.228 1.00 95.69 88 SER A CA 1
ATOM 638 C C . SER A 1 88 ? 9.646 -4.387 -10.038 1.00 95.69 88 SER A C 1
ATOM 640 O O . SER A 1 88 ? 10.244 -4.421 -11.117 1.00 95.69 88 SER A O 1
ATOM 642 N N . LEU A 1 89 ? 8.983 -5.443 -9.556 1.00 96.44 89 LEU A N 1
ATOM 643 C CA . LEU A 1 89 ? 8.881 -6.731 -10.242 1.00 96.44 89 LEU A CA 1
ATOM 644 C C . LEU A 1 89 ? 8.068 -6.629 -11.534 1.00 96.44 89 LEU A C 1
ATOM 646 O O . LEU A 1 89 ? 8.503 -7.157 -12.556 1.00 96.44 89 LEU A O 1
ATOM 650 N N . ILE A 1 90 ? 6.949 -5.898 -11.530 1.00 95.38 90 ILE A N 1
ATOM 651 C CA . ILE A 1 90 ? 6.149 -5.641 -12.738 1.00 95.38 90 ILE A CA 1
ATOM 652 C C . ILE A 1 90 ? 7.019 -4.998 -13.824 1.00 95.38 90 ILE A C 1
ATOM 654 O O . ILE A 1 90 ? 7.037 -5.473 -14.960 1.00 95.38 90 ILE A O 1
ATOM 658 N N . ALA A 1 91 ? 7.796 -3.964 -13.483 1.00 93.88 91 ALA A N 1
ATOM 659 C CA . ALA A 1 91 ? 8.722 -3.341 -14.429 1.00 93.88 91 ALA A CA 1
ATOM 660 C C . ALA A 1 91 ? 9.790 -4.330 -14.928 1.00 93.88 91 ALA A C 1
ATOM 662 O O . ALA A 1 91 ? 10.136 -4.323 -16.109 1.00 93.88 91 ALA A O 1
ATOM 663 N N . GLY A 1 92 ? 10.306 -5.191 -14.045 1.00 93.06 92 GLY A N 1
ATOM 664 C CA . GLY A 1 92 ? 11.255 -6.248 -14.393 1.00 93.06 92 GLY A CA 1
ATOM 665 C C . GLY A 1 92 ? 10.693 -7.227 -15.427 1.00 93.06 92 GLY A C 1
ATOM 666 O O . GLY A 1 92 ? 11.292 -7.402 -16.488 1.00 93.06 92 GLY A O 1
ATOM 667 N N . PHE A 1 93 ? 9.524 -7.811 -15.158 1.00 93.56 93 PHE A N 1
ATOM 668 C CA . PHE A 1 93 ? 8.863 -8.744 -16.074 1.00 93.56 93 PHE A CA 1
ATOM 669 C C . PHE A 1 93 ? 8.475 -8.085 -17.397 1.00 93.56 93 PHE A C 1
ATOM 671 O O . PHE A 1 93 ? 8.715 -8.661 -18.458 1.00 93.56 93 PHE A O 1
ATOM 678 N N . HIS A 1 94 ? 7.962 -6.852 -17.353 1.00 91.44 94 HIS A N 1
ATOM 679 C CA . HIS A 1 94 ? 7.653 -6.092 -18.561 1.00 91.44 94 HIS A CA 1
ATOM 680 C C . HIS A 1 94 ? 8.903 -5.906 -19.433 1.00 91.44 94 HIS A C 1
ATOM 682 O O . HIS A 1 94 ? 8.895 -6.208 -20.624 1.00 91.44 94 HIS A O 1
ATOM 688 N N . ASN A 1 95 ? 10.020 -5.498 -18.827 1.00 90.62 95 ASN A N 1
ATOM 689 C CA . ASN A 1 95 ? 11.280 -5.307 -19.539 1.00 90.62 95 ASN A CA 1
ATOM 690 C C . ASN A 1 95 ? 11.893 -6.616 -20.064 1.00 90.62 95 ASN A C 1
ATOM 692 O O . ASN A 1 95 ? 12.608 -6.572 -21.066 1.00 90.62 95 ASN A O 1
ATOM 696 N N . LEU A 1 96 ? 11.650 -7.760 -19.411 1.00 88.81 96 LEU A N 1
ATOM 697 C CA . LEU A 1 96 ? 12.074 -9.074 -19.906 1.00 88.81 96 LEU A CA 1
ATOM 698 C C . LEU A 1 96 ? 11.315 -9.460 -21.178 1.00 88.81 96 LEU A C 1
ATOM 700 O O . LEU A 1 96 ? 11.953 -9.891 -22.134 1.00 88.81 96 LEU A O 1
ATOM 704 N N . GLY A 1 97 ? 9.999 -9.232 -21.228 1.00 84.25 97 GLY A N 1
ATOM 705 C CA . GLY A 1 97 ? 9.176 -9.493 -22.417 1.00 84.25 97 GLY A CA 1
ATOM 706 C C . GLY A 1 97 ? 9.536 -8.629 -23.634 1.00 84.25 97 GLY A C 1
ATOM 707 O O . GLY A 1 97 ? 9.300 -9.032 -24.768 1.00 84.25 97 GLY A O 1
ATOM 708 N N . LEU A 1 98 ? 10.162 -7.466 -23.420 1.00 82.31 98 LEU A N 1
ATOM 709 C CA . LEU A 1 98 ? 10.668 -6.602 -24.495 1.00 82.31 98 LEU A CA 1
ATOM 710 C C . LEU A 1 98 ? 12.012 -7.065 -25.077 1.00 82.31 98 LEU A C 1
ATOM 712 O O . LEU A 1 98 ? 12.456 -6.530 -26.096 1.00 82.31 98 LEU A O 1
ATOM 716 N N . ARG A 1 99 ? 12.691 -8.036 -24.450 1.00 70.00 99 ARG A N 1
ATOM 717 C CA . ARG A 1 99 ? 13.899 -8.640 -25.022 1.00 70.00 99 ARG A CA 1
ATOM 718 C C . ARG A 1 99 ? 13.446 -9.593 -26.127 1.00 70.00 99 ARG A C 1
ATOM 720 O O . ARG A 1 99 ? 12.820 -10.609 -25.850 1.00 70.00 99 ARG A O 1
ATOM 727 N N . LYS A 1 100 ? 13.745 -9.250 -27.382 1.00 57.22 100 LYS A N 1
ATOM 728 C CA . LYS A 1 100 ? 13.507 -10.127 -28.537 1.00 57.22 100 LYS A CA 1
ATOM 729 C C . LYS A 1 100 ? 14.177 -11.491 -28.266 1.00 57.22 100 LYS A C 1
ATOM 731 O O . LYS A 1 100 ? 15.337 -11.468 -27.840 1.00 57.22 100 LYS A O 1
ATOM 736 N N . PRO A 1 101 ? 13.502 -12.641 -28.465 1.00 57.91 101 PRO A N 1
ATOM 737 C CA . PRO A 1 101 ? 14.195 -13.926 -28.453 1.00 57.91 101 PRO A CA 1
ATOM 738 C C . PRO A 1 101 ? 15.286 -13.886 -29.533 1.00 57.91 101 PRO A C 1
ATOM 740 O O . PRO A 1 101 ? 15.056 -13.326 -30.610 1.00 57.91 101 PRO A O 1
ATOM 743 N N . ALA A 1 102 ? 16.479 -14.359 -29.165 1.00 58.44 102 ALA A N 1
ATOM 744 C CA . ALA A 1 102 ? 17.649 -14.419 -30.039 1.00 58.44 102 ALA A CA 1
ATOM 745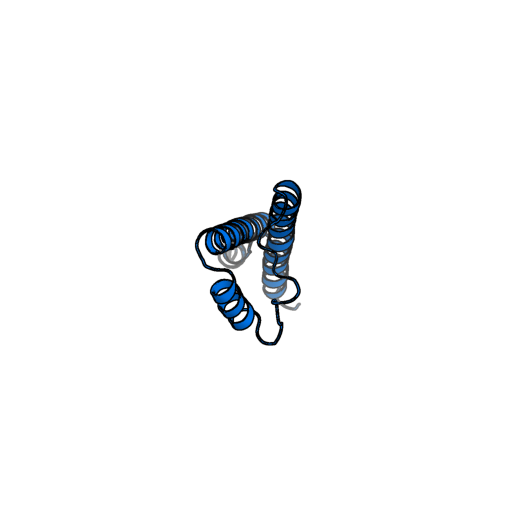 C C . ALA A 1 102 ? 17.388 -15.304 -31.263 1.00 58.44 102 ALA A C 1
ATOM 747 O O . ALA A 1 102 ? 16.660 -16.311 -31.103 1.00 58.44 102 ALA A O 1
#

Sequence (102 aa):
MDNKPTNAFTSLRLSPIRLGLSFGATGVVFYLACMLTMAIVPHAQALVLYNSMLHGFDVTPILRTSVPIGEAALGLIATFIGGGLAGSLIAGFHNLGLRKPA